Protein AF-A0A1U7EVV9-F1 (afdb_monomer_lite)

Structure (mmCIF, N/CA/C/O backbone):
data_AF-A0A1U7EVV9-F1
#
_entry.id   AF-A0A1U7EVV9-F1
#
loop_
_atom_site.group_PDB
_atom_site.id
_atom_site.type_symbol
_atom_site.label_atom_id
_atom_site.label_alt_id
_atom_site.label_comp_id
_atom_site.label_asym_id
_atom_site.label_entity_id
_atom_site.label_seq_id
_atom_site.pdbx_PDB_ins_code
_atom_site.Cartn_x
_atom_site.Cartn_y
_atom_site.Cartn_z
_atom_site.occupancy
_atom_site.B_iso_or_equiv
_atom_site.auth_seq_id
_atom_site.auth_comp_id
_atom_site.auth_asym_id
_atom_site.auth_atom_id
_atom_site.pdbx_PDB_model_num
ATOM 1 N N . MET A 1 1 ? 0.703 -31.394 41.850 1.00 36.41 1 MET A N 1
ATOM 2 C CA . MET A 1 1 ? 1.395 -31.593 40.564 1.00 36.41 1 MET A CA 1
ATOM 3 C C . MET A 1 1 ? 0.669 -30.708 39.574 1.00 36.41 1 MET A C 1
ATOM 5 O O . MET A 1 1 ? -0.498 -30.958 39.325 1.00 36.41 1 MET A O 1
ATOM 9 N N . THR A 1 2 ? 1.270 -29.590 39.179 1.00 49.69 2 THR A N 1
ATOM 10 C CA . THR A 1 2 ? 0.724 -28.718 38.134 1.00 49.69 2 THR A CA 1
ATOM 11 C C . THR A 1 2 ? 1.293 -29.220 36.820 1.00 49.69 2 THR A C 1
ATOM 13 O O . THR A 1 2 ? 2.510 -29.224 36.641 1.00 49.69 2 THR A O 1
ATOM 16 N N . GLU A 1 3 ? 0.434 -29.747 35.959 1.00 52.75 3 GLU A N 1
ATOM 17 C CA . GLU A 1 3 ? 0.830 -30.221 34.639 1.00 52.75 3 GLU A CA 1
ATOM 18 C C . GLU A 1 3 ? 1.084 -28.988 33.770 1.00 52.75 3 GLU A C 1
ATOM 20 O O . GLU A 1 3 ? 0.154 -28.293 33.364 1.00 52.75 3 GLU A O 1
ATOM 25 N N . ASN A 1 4 ? 2.359 -28.670 33.550 1.00 54.25 4 ASN A N 1
ATOM 26 C CA . ASN A 1 4 ? 2.758 -27.668 32.573 1.00 54.25 4 ASN A CA 1
ATOM 27 C C . ASN A 1 4 ? 2.532 -28.286 31.191 1.00 54.25 4 ASN A C 1
ATOM 29 O O . ASN A 1 4 ? 3.360 -29.051 30.701 1.00 54.25 4 ASN A O 1
ATOM 33 N N . THR A 1 5 ? 1.365 -28.023 30.608 1.00 63.91 5 THR A N 1
ATOM 34 C CA . THR A 1 5 ? 1.106 -28.332 29.201 1.00 63.91 5 THR A CA 1
ATOM 35 C C . THR A 1 5 ? 1.817 -27.262 28.387 1.00 63.91 5 THR A C 1
ATOM 37 O O . THR A 1 5 ? 1.359 -26.124 28.316 1.00 63.91 5 THR A O 1
ATOM 40 N N . GLU A 1 6 ? 2.987 -27.603 27.856 1.00 67.25 6 GLU A N 1
ATOM 41 C CA . GLU A 1 6 ? 3.686 -26.760 26.890 1.00 67.25 6 GLU A CA 1
ATOM 42 C C . GLU A 1 6 ? 2.777 -26.626 25.655 1.00 67.25 6 GLU A C 1
ATOM 44 O O . GLU A 1 6 ? 2.382 -27.661 25.109 1.00 67.25 6 GLU A O 1
ATOM 49 N N . PRO A 1 7 ? 2.400 -25.408 25.224 1.00 60.72 7 PRO A N 1
ATOM 50 C CA . PRO A 1 7 ? 1.523 -25.240 24.072 1.00 60.72 7 PRO A CA 1
ATOM 51 C C . PRO A 1 7 ? 2.212 -25.831 22.844 1.00 60.72 7 PRO A C 1
ATOM 53 O O . PRO A 1 7 ? 3.313 -25.416 22.464 1.00 60.72 7 PRO A O 1
ATOM 56 N N . THR A 1 8 ? 1.584 -26.836 22.244 1.00 59.53 8 THR A N 1
ATOM 57 C CA . THR A 1 8 ? 2.065 -27.403 20.988 1.00 59.53 8 THR A CA 1
ATOM 58 C C . THR A 1 8 ? 1.725 -26.435 19.854 1.00 59.53 8 THR A C 1
ATOM 60 O O . THR A 1 8 ? 0.861 -25.576 19.998 1.00 59.53 8 THR A O 1
ATOM 63 N N . THR A 1 9 ? 2.406 -26.511 18.707 1.00 61.12 9 THR A N 1
ATOM 64 C CA . THR A 1 9 ? 2.083 -25.634 17.562 1.00 61.12 9 THR A CA 1
ATOM 65 C C . THR A 1 9 ? 0.644 -25.827 17.060 1.00 61.12 9 THR A C 1
ATOM 67 O O . THR A 1 9 ? 0.103 -24.911 16.453 1.00 61.12 9 THR A O 1
ATOM 70 N N . ASP A 1 10 ? 0.014 -26.968 17.364 1.00 62.50 10 ASP A N 1
ATOM 71 C CA . ASP A 1 10 ? -1.413 -27.222 17.121 1.00 62.50 10 ASP A CA 1
ATOM 72 C C . ASP A 1 10 ? -2.348 -26.424 18.053 1.00 62.50 10 ASP A C 1
ATOM 74 O O . ASP A 1 10 ? -3.502 -26.198 17.704 1.00 62.50 10 ASP A O 1
ATOM 78 N N . ASP A 1 11 ? -1.863 -25.954 19.207 1.00 68.38 11 ASP A N 1
ATOM 79 C CA . ASP A 1 11 ? -2.626 -25.122 20.152 1.00 68.38 11 ASP A CA 1
ATOM 80 C C . ASP A 1 11 ? -2.467 -23.612 19.880 1.00 68.38 11 ASP A C 1
ATOM 82 O O . ASP A 1 11 ? -3.067 -22.778 20.564 1.00 68.38 11 ASP A O 1
ATOM 86 N N . ALA A 1 12 ? -1.625 -23.235 18.913 1.00 79.75 12 ALA A N 1
ATOM 87 C CA . ALA A 1 12 ? -1.401 -21.844 18.544 1.00 79.75 12 ALA A CA 1
ATOM 88 C C . ALA A 1 12 ? -2.449 -21.390 17.523 1.00 79.75 12 ALA A C 1
ATOM 90 O O . ALA A 1 12 ? -2.589 -21.997 16.463 1.00 79.75 12 ALA A O 1
ATOM 91 N N . GLU A 1 13 ? -3.143 -20.284 17.813 1.00 83.25 13 GLU A N 1
ATOM 92 C CA . GLU A 1 13 ? -4.082 -19.686 16.860 1.00 83.25 13 GLU A CA 1
ATOM 93 C C . GLU A 1 13 ? -3.391 -19.440 15.515 1.00 83.25 13 GLU A C 1
ATOM 95 O O . GLU A 1 13 ? -2.309 -18.843 15.429 1.00 83.25 13 GLU A O 1
ATOM 100 N N . THR A 1 14 ? -4.030 -19.883 14.439 1.00 87.69 14 THR A N 1
ATOM 101 C CA . THR A 1 14 ? -3.574 -19.566 13.094 1.00 87.69 14 THR A CA 1
ATOM 102 C C . THR A 1 14 ? -3.828 -18.091 12.794 1.00 87.69 14 THR A C 1
ATOM 104 O O . THR A 1 14 ? -4.730 -17.449 13.336 1.00 87.69 14 THR A O 1
ATOM 107 N N . LEU A 1 15 ? -3.091 -17.544 11.825 1.00 84.75 15 LEU A N 1
ATOM 108 C CA . LEU A 1 15 ? -3.379 -16.206 11.298 1.00 84.75 15 LEU A CA 1
ATOM 109 C C . LEU A 1 15 ? -4.812 -16.081 10.743 1.00 84.75 15 LEU A C 1
ATOM 111 O O . LEU A 1 15 ? -5.307 -14.971 10.606 1.00 84.75 15 LEU A O 1
ATOM 115 N N . GLY A 1 16 ? -5.484 -17.184 10.401 1.00 85.4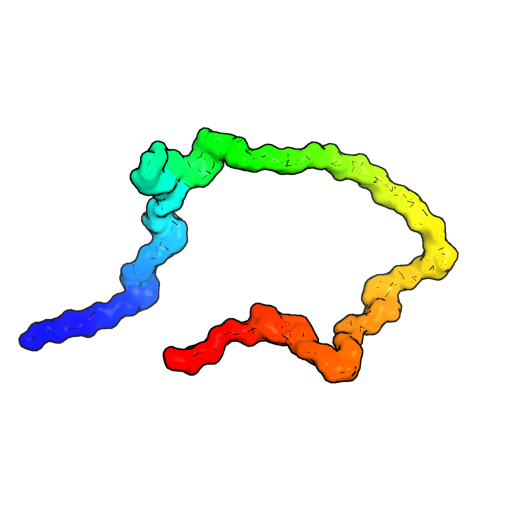4 16 GLY A N 1
ATOM 116 C CA . GLY A 1 16 ? -6.888 -17.154 9.983 1.00 85.44 16 GLY A CA 1
ATOM 117 C C . GLY A 1 16 ? -7.870 -17.010 11.150 1.00 85.44 16 GLY A C 1
ATOM 118 O O . GLY A 1 16 ? -8.953 -16.462 10.964 1.00 85.44 16 GLY A O 1
ATOM 119 N N . GLU A 1 17 ? -7.491 -17.482 12.336 1.00 86.50 17 GLU A N 1
ATOM 120 C CA . GLU A 1 17 ? -8.327 -17.484 13.544 1.00 86.50 17 GLU A CA 1
ATOM 121 C C . GLU A 1 17 ? -8.187 -16.189 14.353 1.00 86.50 17 GLU A C 1
ATOM 123 O O . GLU A 1 17 ? -9.118 -15.787 15.052 1.00 86.50 17 GLU A O 1
ATOM 128 N N . MET A 1 18 ? -7.068 -15.476 14.205 1.00 85.75 18 MET A N 1
ATOM 129 C CA . MET A 1 18 ? -6.852 -14.194 14.872 1.00 85.75 18 MET A CA 1
ATOM 130 C C . MET A 1 18 ? -7.788 -13.098 14.338 1.00 85.75 18 MET A C 1
ATOM 132 O O . MET A 1 18 ? -7.896 -12.846 13.133 1.00 85.75 18 MET A O 1
ATOM 136 N N . SER A 1 19 ? -8.415 -12.352 15.251 1.00 86.31 19 SER A N 1
ATOM 137 C CA . SER A 1 19 ? -9.182 -11.159 14.886 1.00 86.31 19 SER A CA 1
ATOM 138 C C . SER A 1 19 ? -8.253 -10.046 14.403 1.00 86.31 19 SER A C 1
ATOM 140 O O . SER A 1 19 ? -7.484 -9.471 15.169 1.00 86.31 19 SER A O 1
ATOM 142 N N . HIS A 1 20 ? -8.389 -9.675 13.131 1.00 83.44 20 HIS A N 1
ATOM 143 C CA . HIS A 1 20 ? -7.692 -8.535 12.521 1.00 83.44 20 HIS A CA 1
ATOM 144 C C . HIS A 1 20 ? -8.497 -7.227 12.644 1.00 83.44 20 HIS A C 1
ATOM 146 O O . HIS A 1 20 ? -8.345 -6.297 11.845 1.00 83.44 20 HIS A O 1
ATOM 152 N N . THR A 1 21 ? -9.393 -7.163 13.631 1.00 91.19 21 THR A N 1
ATOM 153 C CA . THR A 1 21 ? -10.238 -5.998 13.903 1.00 91.19 21 THR A CA 1
ATOM 154 C C . THR A 1 21 ? -9.498 -5.027 14.811 1.00 91.19 21 THR A C 1
ATOM 156 O O . THR A 1 21 ? -8.977 -5.412 15.856 1.00 91.19 21 THR A O 1
ATOM 159 N N . ASN A 1 22 ? -9.474 -3.745 14.453 1.00 83.44 22 ASN A N 1
ATOM 160 C CA . ASN A 1 22 ? -8.865 -2.724 15.297 1.00 83.44 22 ASN A CA 1
ATOM 161 C C . ASN A 1 22 ? -9.645 -2.598 16.628 1.00 83.44 22 ASN A C 1
ATOM 163 O O . ASN A 1 22 ? -10.817 -2.214 16.591 1.00 83.44 22 ASN A O 1
ATOM 167 N N . PRO A 1 23 ? -9.022 -2.829 17.801 1.00 86.00 23 PRO A N 1
ATOM 168 C CA . PRO A 1 23 ? -9.732 -2.915 19.084 1.00 86.00 23 PRO A CA 1
ATOM 169 C C . PRO A 1 23 ? -10.316 -1.580 19.562 1.00 86.00 23 PRO A C 1
ATOM 171 O O . PRO A 1 23 ? -11.240 -1.562 20.368 1.00 86.00 23 PRO A O 1
ATOM 174 N N . TYR A 1 24 ? -9.808 -0.454 19.062 1.00 88.31 24 TYR A N 1
ATOM 175 C CA . TYR A 1 24 ? -10.272 0.880 19.449 1.00 88.31 24 TYR A CA 1
ATOM 176 C C . TYR A 1 24 ? -11.381 1.411 18.545 1.00 88.31 24 TYR A C 1
ATOM 178 O O . TYR A 1 24 ? -12.067 2.363 18.907 1.00 88.31 24 TYR A O 1
ATOM 186 N N . THR A 1 25 ? -11.538 0.835 17.351 1.00 87.56 25 THR A N 1
ATOM 187 C CA . THR A 1 25 ? -12.490 1.337 16.348 1.00 87.56 25 THR A CA 1
ATOM 188 C C . THR A 1 25 ? -13.491 0.291 15.875 1.00 87.56 25 THR A C 1
ATOM 190 O O . THR A 1 25 ? -14.469 0.660 15.237 1.00 87.56 25 THR A O 1
ATOM 193 N N . GLY A 1 26 ? -13.270 -0.993 16.170 1.00 88.44 26 GLY A N 1
ATOM 194 C CA . GLY A 1 26 ? -14.138 -2.097 15.754 1.00 88.44 26 GLY A CA 1
ATOM 195 C C . GLY A 1 26 ? -14.122 -2.388 14.251 1.00 88.44 26 GLY A C 1
ATOM 196 O O . GLY A 1 26 ? -14.937 -3.173 13.783 1.00 88.44 26 GLY A O 1
ATOM 197 N N . ARG A 1 27 ? -13.219 -1.765 13.486 1.00 84.19 27 ARG A N 1
ATOM 198 C CA . ARG A 1 27 ? -13.166 -1.880 12.023 1.00 84.19 27 ARG A CA 1
ATOM 199 C C . ARG A 1 27 ? -12.101 -2.871 11.581 1.00 84.19 27 ARG A C 1
ATOM 201 O O . ARG A 1 27 ? -10.998 -2.882 12.135 1.00 84.19 27 ARG A O 1
ATOM 208 N N . VAL A 1 28 ? -12.415 -3.657 10.557 1.00 85.56 28 VAL A N 1
ATOM 209 C CA . VAL A 1 28 ? -11.444 -4.535 9.892 1.00 85.56 28 VAL A CA 1
ATOM 210 C C . VAL A 1 28 ? -10.542 -3.733 8.952 1.00 85.56 28 VAL A C 1
ATOM 212 O O . VAL A 1 28 ? -10.885 -2.640 8.491 1.00 85.56 28 VAL A O 1
ATOM 215 N N . PHE A 1 29 ? -9.362 -4.266 8.650 1.00 76.25 29 PHE A N 1
ATOM 216 C CA . PHE A 1 29 ? -8.496 -3.673 7.638 1.00 76.25 29 PHE A CA 1
ATOM 217 C C . PHE A 1 29 ? -9.196 -3.686 6.266 1.00 76.25 29 PHE A C 1
ATOM 219 O O . PHE A 1 29 ? -9.624 -4.736 5.797 1.00 76.25 29 PHE A O 1
ATOM 226 N N . GLY A 1 30 ? -9.328 -2.519 5.627 1.00 72.50 30 GLY A N 1
ATOM 227 C CA . GLY A 1 30 ? -10.036 -2.363 4.349 1.00 72.50 30 GLY A CA 1
ATOM 228 C C . GLY A 1 30 ? -11.518 -1.972 4.451 1.00 72.50 30 GLY A C 1
ATOM 229 O O . GLY A 1 30 ? -12.107 -1.669 3.418 1.00 72.50 30 GLY A O 1
ATOM 230 N N . ASP A 1 31 ? -12.093 -1.898 5.659 1.00 76.44 31 ASP A N 1
ATOM 231 C CA . ASP A 1 31 ? -13.477 -1.431 5.899 1.00 76.44 31 ASP A CA 1
ATOM 232 C C . ASP A 1 31 ? -13.697 0.020 5.421 1.00 76.44 31 ASP A C 1
ATOM 234 O O . ASP A 1 31 ? -14.740 0.408 4.903 1.00 76.44 31 ASP A O 1
ATOM 238 N N . THR A 1 32 ? -12.635 0.817 5.504 1.00 67.75 32 THR A N 1
ATOM 239 C CA . THR A 1 32 ? -12.470 2.067 4.763 1.00 67.75 32 THR A CA 1
ATOM 240 C C . THR A 1 32 ? -11.254 1.925 3.859 1.00 67.75 32 THR A C 1
ATOM 242 O O . THR A 1 32 ? -10.236 1.381 4.289 1.00 67.75 32 THR A O 1
ATOM 245 N N . GLN A 1 33 ? -11.328 2.427 2.622 1.00 64.50 33 GLN A N 1
ATOM 246 C CA . GLN A 1 33 ? -10.200 2.480 1.685 1.00 64.50 33 GLN A CA 1
ATOM 247 C C . GLN A 1 33 ? -9.062 3.337 2.283 1.00 64.50 33 GLN A C 1
ATOM 249 O O . GLN A 1 33 ? -8.978 4.534 2.026 1.00 64.50 33 GLN A O 1
ATOM 254 N N . THR A 1 34 ? -8.188 2.737 3.100 1.00 62.78 34 THR A N 1
ATOM 255 C CA . THR A 1 34 ? -7.094 3.443 3.798 1.00 62.78 34 THR A CA 1
ATOM 256 C C . THR A 1 34 ? -6.030 3.950 2.822 1.00 62.78 34 THR A C 1
ATOM 258 O O . THR A 1 34 ? -5.380 4.960 3.070 1.00 62.78 34 THR A O 1
ATOM 261 N N . TYR A 1 35 ? -5.870 3.276 1.685 1.00 65.75 35 TYR A N 1
ATOM 262 C CA . TYR A 1 35 ? -4.990 3.690 0.601 1.00 65.75 35 TYR A CA 1
ATOM 263 C C . TYR A 1 35 ? -5.668 3.391 -0.730 1.00 65.75 35 TYR A C 1
ATOM 265 O O . TYR A 1 35 ? -6.174 2.293 -0.969 1.00 65.75 35 TYR A O 1
ATOM 273 N N . SER A 1 36 ? -5.671 4.381 -1.615 1.00 69.12 36 SER A N 1
ATOM 274 C CA . SER A 1 36 ? -5.912 4.126 -3.031 1.00 69.12 36 SER A CA 1
ATOM 275 C C . SER A 1 36 ? -4.621 3.581 -3.629 1.00 69.12 36 SER A C 1
ATOM 277 O O . SER A 1 36 ? -3.536 4.065 -3.297 1.00 69.12 36 SER A O 1
ATOM 279 N N . ARG A 1 37 ? -4.709 2.594 -4.529 1.00 72.12 37 ARG A N 1
ATOM 280 C CA . ARG A 1 37 ? -3.571 2.342 -5.420 1.00 72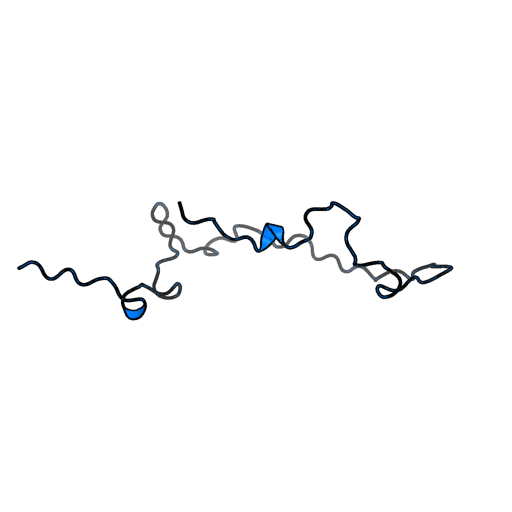.12 37 ARG A CA 1
ATOM 281 C C . ARG A 1 37 ? -3.323 3.647 -6.177 1.00 72.12 37 ARG A C 1
ATOM 283 O O . ARG A 1 37 ? -4.279 4.275 -6.633 1.00 72.12 37 ARG A O 1
ATOM 290 N N . GLY A 1 38 ? -2.065 4.083 -6.231 1.00 71.88 38 GLY A N 1
ATOM 291 C CA . GLY A 1 38 ? -1.687 5.270 -6.993 1.00 71.88 38 GLY A CA 1
ATOM 292 C C . GLY A 1 38 ? -2.195 5.175 -8.434 1.00 71.88 38 GLY A C 1
ATOM 293 O O . GLY A 1 38 ? -2.538 4.088 -8.903 1.00 71.88 38 GLY A O 1
ATOM 294 N N . LYS A 1 39 ? -2.260 6.317 -9.128 1.00 78.69 39 LYS A N 1
ATOM 295 C CA . LYS A 1 39 ? -2.691 6.397 -10.530 1.00 78.69 39 LYS A CA 1
ATOM 296 C C . LYS A 1 39 ? -2.099 5.232 -11.329 1.00 78.69 39 LYS A C 1
ATOM 298 O O . LYS A 1 39 ? -0.881 5.078 -11.370 1.00 78.69 39 LYS A O 1
ATOM 303 N N . THR A 1 40 ? -2.948 4.444 -11.985 1.00 76.81 40 THR A N 1
ATOM 304 C CA . THR A 1 40 ? -2.481 3.439 -12.939 1.00 76.81 40 THR A CA 1
ATOM 305 C C . THR A 1 40 ? -1.738 4.157 -14.061 1.00 76.81 40 THR A C 1
ATOM 307 O O . THR A 1 40 ? -2.324 4.947 -14.803 1.00 76.81 40 THR A O 1
ATOM 310 N N . VAL A 1 41 ? -0.431 3.925 -14.154 1.00 77.00 41 VAL A N 1
ATOM 311 C CA . VAL A 1 41 ? 0.401 4.419 -15.251 1.00 77.00 41 VAL A CA 1
ATOM 312 C C . VAL A 1 41 ? 0.540 3.281 -16.252 1.00 77.00 41 VAL A C 1
ATOM 314 O O . VAL A 1 41 ? 1.213 2.294 -15.976 1.00 77.00 41 VAL A O 1
ATOM 317 N N . ALA A 1 42 ? -0.117 3.409 -17.403 1.00 77.69 42 ALA A N 1
ATOM 318 C CA . ALA A 1 42 ? 0.212 2.606 -18.572 1.00 77.69 42 ALA A CA 1
ATOM 319 C C . ALA A 1 42 ? 1.356 3.323 -19.295 1.00 77.69 42 ALA A C 1
ATOM 321 O O . ALA A 1 42 ? 1.126 4.319 -19.978 1.00 77.69 42 ALA A O 1
ATOM 322 N N . ALA A 1 43 ? 2.587 2.877 -19.065 1.00 80.44 43 ALA A N 1
ATOM 323 C CA . ALA A 1 43 ? 3.700 3.257 -19.919 1.00 80.44 43 ALA A CA 1
ATOM 324 C C . ALA A 1 43 ? 3.661 2.342 -21.149 1.00 80.44 43 ALA A C 1
ATOM 326 O O . ALA A 1 43 ? 3.673 1.119 -20.996 1.00 80.44 43 ALA A O 1
ATOM 327 N N . ASP A 1 44 ? 3.598 2.917 -22.353 1.00 77.88 44 ASP A N 1
ATOM 328 C CA . ASP A 1 44 ? 4.145 2.212 -23.510 1.00 77.88 44 ASP A CA 1
ATOM 329 C C . ASP A 1 44 ? 5.635 2.048 -23.189 1.00 77.88 44 ASP A C 1
ATOM 331 O O . ASP A 1 44 ? 6.286 3.005 -22.771 1.00 77.88 44 ASP A O 1
ATOM 335 N N . GLY A 1 45 ? 6.147 0.827 -23.163 1.00 71.88 4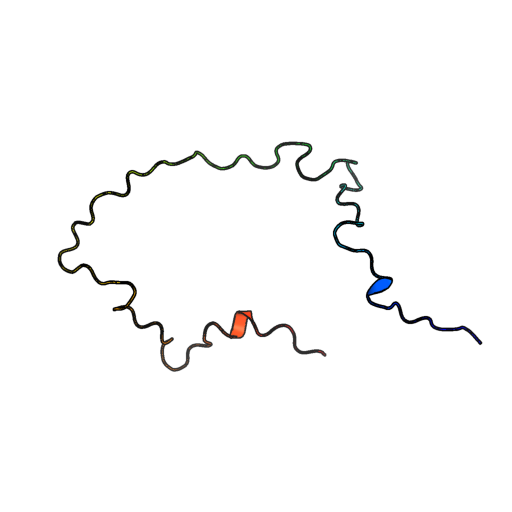5 GLY A N 1
ATOM 336 C CA . GLY A 1 45 ? 7.523 0.574 -22.744 1.00 71.88 45 GLY A CA 1
ATOM 337 C C . GLY A 1 45 ? 8.496 1.023 -23.825 1.00 71.88 45 GLY A C 1
ATOM 338 O O . GLY A 1 45 ? 9.018 0.149 -24.506 1.00 71.88 45 GLY A O 1
ATOM 339 N N . GLY A 1 46 ? 8.666 2.343 -23.992 1.00 70.50 46 GLY A N 1
ATOM 340 C CA . GLY A 1 46 ? 9.338 3.011 -25.108 1.00 70.50 46 GLY A CA 1
ATOM 341 C C . GLY A 1 46 ? 10.530 2.249 -25.686 1.00 70.50 46 GLY A C 1
ATOM 342 O O . GLY A 1 46 ? 11.283 1.598 -24.966 1.00 70.50 46 GLY A O 1
ATOM 343 N N . THR A 1 47 ? 10.701 2.328 -27.007 1.00 65.44 47 THR A N 1
ATOM 344 C CA . THR A 1 47 ? 11.770 1.604 -27.713 1.00 65.44 47 THR A CA 1
ATOM 345 C C . THR A 1 47 ? 13.131 1.989 -27.137 1.00 65.44 47 THR A C 1
ATOM 347 O O . THR A 1 47 ? 13.487 3.165 -27.113 1.00 65.44 47 THR A O 1
ATOM 350 N N . ALA A 1 48 ? 13.884 0.998 -26.658 1.00 63.25 48 ALA A N 1
ATOM 351 C CA . ALA A 1 48 ? 15.247 1.213 -26.206 1.00 63.25 48 ALA A CA 1
ATOM 352 C C . ALA A 1 48 ? 16.126 1.530 -27.424 1.00 63.25 48 ALA A C 1
ATOM 354 O O . ALA A 1 48 ? 16.458 0.631 -28.194 1.00 63.25 48 ALA A O 1
ATOM 355 N N . ASP A 1 49 ? 16.532 2.791 -27.585 1.00 60.38 49 ASP A N 1
ATOM 356 C CA . ASP A 1 49 ? 17.689 3.166 -28.411 1.00 60.38 49 ASP A CA 1
ATOM 357 C C . ASP A 1 49 ? 18.976 2.708 -27.694 1.00 60.38 49 ASP A C 1
ATOM 359 O O . ASP A 1 49 ? 19.796 3.503 -27.236 1.00 60.38 49 ASP A O 1
ATOM 363 N N . ALA A 1 50 ? 19.121 1.395 -27.513 1.00 59.88 50 ALA A N 1
ATOM 364 C CA . ALA A 1 50 ? 20.323 0.777 -26.979 1.00 59.88 50 ALA A CA 1
ATOM 365 C C . ALA A 1 50 ? 2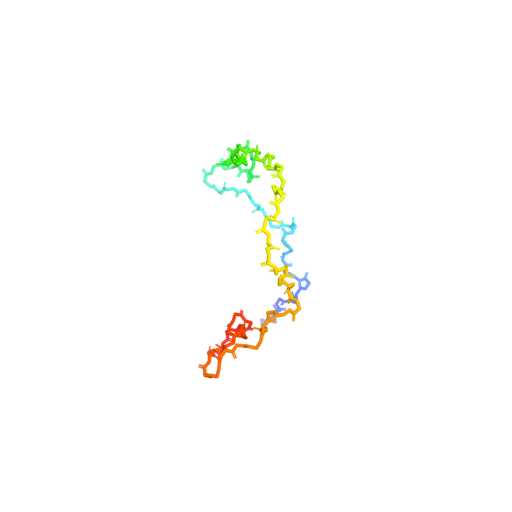1.197 0.346 -28.160 1.00 59.88 50 ALA A C 1
ATOM 367 O O . ALA A 1 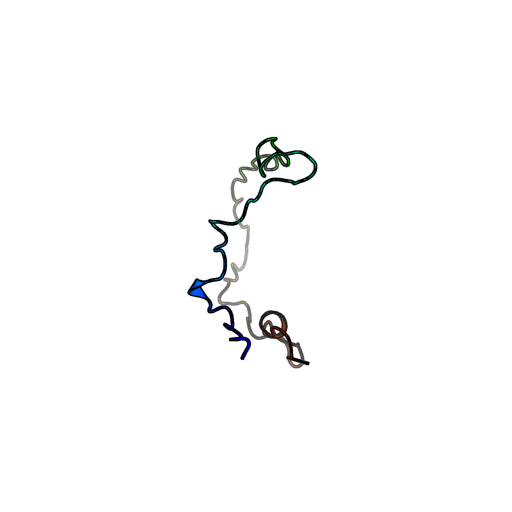50 ? 21.069 -0.759 -28.688 1.00 59.88 50 ALA A O 1
ATOM 368 N N . ALA A 1 51 ? 22.084 1.240 -28.599 1.00 60.50 51 ALA A N 1
ATOM 369 C CA . ALA A 1 51 ? 23.313 0.788 -29.233 1.00 60.50 51 ALA A CA 1
ATOM 370 C C . ALA A 1 51 ? 24.074 -0.005 -28.154 1.00 60.50 51 ALA A C 1
ATOM 372 O O . ALA A 1 51 ? 24.451 0.582 -27.145 1.00 60.50 51 ALA A O 1
ATOM 373 N N . ASP A 1 52 ? 24.191 -1.321 -28.343 1.00 65.75 52 ASP A N 1
ATOM 374 C CA . ASP A 1 52 ? 24.565 -2.336 -27.342 1.00 65.75 52 ASP A CA 1
ATOM 375 C C . ASP A 1 52 ? 23.489 -2.620 -26.278 1.00 65.75 52 ASP A C 1
ATOM 377 O O . ASP A 1 52 ? 23.420 -2.028 -25.201 1.00 65.75 52 ASP A O 1
ATOM 381 N N . ALA A 1 53 ? 22.618 -3.579 -26.604 1.00 67.69 53 ALA A N 1
ATOM 382 C CA . ALA A 1 53 ? 21.633 -4.134 -25.685 1.00 67.69 53 ALA A CA 1
ATOM 383 C C . ALA A 1 53 ? 22.302 -5.144 -24.739 1.00 67.69 53 ALA A C 1
ATOM 385 O O . ALA A 1 53 ? 22.167 -6.354 -24.918 1.00 67.69 53 ALA A O 1
ATOM 386 N N . GLU A 1 54 ? 23.017 -4.638 -23.736 1.00 73.88 54 GLU A N 1
ATOM 387 C CA . GLU A 1 54 ? 23.476 -5.445 -22.602 1.00 73.88 54 GLU A CA 1
ATOM 388 C C . GLU A 1 54 ? 22.272 -6.163 -21.974 1.00 73.88 54 GLU A C 1
ATOM 390 O O . GLU A 1 54 ? 21.255 -5.553 -21.617 1.00 73.88 54 GLU A O 1
ATOM 395 N N . THR A 1 55 ? 22.368 -7.480 -21.857 1.00 81.00 55 THR A N 1
ATOM 396 C CA . THR A 1 55 ? 21.336 -8.306 -21.242 1.00 81.00 55 THR A CA 1
ATOM 397 C C . THR A 1 55 ? 21.595 -8.445 -19.745 1.00 81.00 55 THR A C 1
ATOM 399 O O . THR A 1 55 ? 22.698 -8.231 -19.245 1.00 81.00 55 THR A O 1
ATOM 402 N N . LEU A 1 56 ? 20.592 -8.899 -18.988 1.00 80.94 56 LEU A N 1
ATOM 403 C CA . LEU A 1 56 ? 20.800 -9.269 -17.580 1.00 80.94 56 LEU A CA 1
ATOM 404 C C . LEU A 1 56 ? 21.840 -10.391 -17.396 1.00 80.94 56 LEU A C 1
ATOM 406 O O . LEU A 1 56 ? 22.301 -10.599 -16.272 1.00 80.94 56 LEU A O 1
ATOM 410 N N . ALA A 1 57 ? 22.193 -11.113 -18.466 1.00 81.06 57 ALA A N 1
ATOM 411 C CA . ALA A 1 57 ? 23.257 -12.107 -18.449 1.00 81.06 57 ALA A CA 1
ATOM 412 C C . ALA A 1 57 ? 24.659 -11.474 -18.495 1.00 81.06 57 ALA A C 1
ATOM 414 O O . ALA A 1 57 ? 25.593 -12.061 -17.953 1.00 81.06 57 ALA A O 1
ATOM 415 N N . ASP A 1 58 ? 24.799 -10.275 -19.066 1.00 85.62 58 ASP A N 1
ATOM 416 C CA . ASP A 1 58 ? 26.073 -9.547 -19.153 1.00 85.62 58 ASP A CA 1
ATOM 417 C C . ASP A 1 58 ? 26.412 -8.814 -17.836 1.00 85.62 58 ASP A C 1
ATOM 419 O O . ASP A 1 58 ? 27.553 -8.425 -17.568 1.00 85.62 58 ASP A O 1
ATOM 423 N N . VAL A 1 59 ? 25.428 -8.696 -16.939 1.00 84.94 59 VAL A N 1
ATOM 424 C CA . VAL A 1 59 ? 25.591 -8.125 -15.598 1.00 84.94 59 VAL A CA 1
ATOM 425 C C . VAL A 1 59 ? 26.276 -9.129 -14.662 1.00 84.94 59 VAL A C 1
ATOM 427 O O . VAL A 1 59 ? 25.778 -10.227 -14.415 1.00 84.94 59 VAL A O 1
ATOM 430 N N . ARG A 1 60 ? 27.400 -8.734 -14.048 1.00 82.25 60 ARG A N 1
ATOM 431 C CA . ARG A 1 60 ? 28.036 -9.524 -12.980 1.00 82.25 60 ARG A CA 1
ATOM 432 C C . ARG A 1 60 ? 27.180 -9.503 -11.712 1.00 82.25 60 ARG A C 1
ATOM 434 O O . ARG A 1 60 ? 27.164 -8.509 -10.994 1.00 82.25 60 ARG A O 1
ATOM 441 N N . HIS A 1 61 ? 26.540 -10.631 -11.410 1.00 78.88 61 HIS A N 1
ATOM 442 C CA . HIS A 1 61 ? 25.761 -10.844 -10.177 1.00 78.88 61 HIS A CA 1
ATOM 443 C C . HIS A 1 61 ? 26.619 -11.196 -8.955 1.00 78.88 61 HIS A C 1
ATOM 445 O O . HIS A 1 61 ? 26.091 -11.356 -7.857 1.00 78.88 61 HIS A O 1
ATOM 451 N N . THR A 1 62 ? 27.939 -11.317 -9.127 1.00 80.88 62 THR A N 1
ATOM 452 C CA . THR A 1 62 ? 28.882 -11.507 -8.022 1.00 80.88 62 THR A CA 1
ATOM 453 C C . THR A 1 62 ? 29.065 -10.183 -7.278 1.00 80.88 62 THR A C 1
ATOM 455 O O . THR A 1 62 ? 29.543 -9.218 -7.885 1.00 80.88 62 THR A O 1
ATOM 458 N N . PRO A 1 63 ? 28.715 -10.111 -5.981 1.00 76.75 63 PRO A N 1
ATOM 459 C CA . PRO A 1 63 ? 28.984 -8.934 -5.169 1.00 76.75 63 PRO A CA 1
ATOM 460 C C . PRO A 1 63 ? 30.490 -8.614 -5.152 1.00 76.75 63 PRO A C 1
ATOM 462 O O . PRO A 1 63 ? 31.304 -9.536 -5.224 1.00 76.75 63 PRO A O 1
ATOM 465 N N . PRO A 1 64 ? 30.894 -7.334 -5.064 1.00 77.94 64 PRO A N 1
ATOM 466 C CA . PRO A 1 64 ? 32.308 -6.977 -5.009 1.00 77.94 64 PRO A CA 1
ATOM 467 C C . PRO A 1 64 ? 32.988 -7.605 -3.785 1.00 77.94 64 PRO A C 1
ATOM 469 O O . PRO A 1 64 ? 32.359 -7.780 -2.735 1.00 77.94 64 PRO A O 1
ATOM 472 N N . GLU A 1 65 ? 34.276 -7.922 -3.927 1.00 78.69 65 GLU A N 1
ATOM 473 C CA . GLU A 1 65 ? 35.115 -8.476 -2.859 1.00 78.69 65 GLU A CA 1
ATOM 474 C C . GLU A 1 65 ? 34.968 -7.650 -1.570 1.00 78.69 65 GLU A C 1
ATOM 476 O O . GLU A 1 65 ? 35.128 -6.428 -1.579 1.00 78.69 65 GLU A O 1
ATOM 481 N N . GLY A 1 66 ? 34.631 -8.315 -0.461 1.00 69.62 66 GLY A N 1
ATOM 482 C CA . GLY A 1 66 ? 34.428 -7.671 0.842 1.00 69.62 66 GLY A CA 1
ATOM 483 C C . GLY A 1 66 ? 33.043 -7.055 1.079 1.00 69.62 66 GLY A C 1
ATOM 484 O O . GLY A 1 66 ? 32.840 -6.431 2.118 1.00 69.62 66 GLY A O 1
ATOM 485 N N . SER A 1 67 ? 32.080 -7.223 0.167 1.00 70.44 67 SER A N 1
ATOM 486 C CA . SER A 1 67 ? 30.678 -6.879 0.448 1.00 70.44 67 SER A CA 1
ATOM 487 C C . SER A 1 67 ? 29.988 -7.962 1.284 1.00 70.44 67 SER A C 1
ATOM 489 O O . SER A 1 67 ? 30.244 -9.151 1.116 1.00 70.44 67 SER A O 1
ATOM 491 N N . GLU A 1 68 ? 29.074 -7.560 2.172 1.00 67.44 68 GLU A N 1
ATOM 492 C CA . GLU A 1 68 ? 28.353 -8.466 3.090 1.00 67.44 68 GLU A CA 1
ATOM 493 C C . GLU A 1 68 ? 27.371 -9.433 2.377 1.00 67.44 68 GLU A C 1
ATOM 495 O O . GLU A 1 68 ? 26.668 -10.203 3.032 1.00 67.44 68 GLU A O 1
ATOM 500 N N . GLY A 1 69 ? 27.330 -9.430 1.036 1.00 65.69 69 GLY A N 1
ATOM 501 C CA . GLY A 1 69 ? 26.416 -10.229 0.219 1.00 65.69 69 GLY A CA 1
ATOM 502 C C . GLY A 1 69 ? 24.933 -9.947 0.506 1.00 65.69 69 GLY A C 1
ATOM 503 O O . GLY A 1 69 ? 24.565 -9.182 1.392 1.00 65.69 69 GLY A O 1
ATOM 504 N N . ALA A 1 70 ? 24.034 -10.597 -0.235 1.00 68.00 70 ALA A N 1
ATOM 505 C CA . ALA A 1 70 ? 22.600 -10.572 0.088 1.00 68.00 70 ALA A CA 1
ATOM 506 C C . ALA A 1 70 ? 22.254 -11.434 1.323 1.00 68.00 70 ALA A C 1
ATOM 508 O O . ALA A 1 70 ? 21.110 -11.447 1.775 1.00 68.00 70 ALA A O 1
ATOM 509 N N . GLN A 1 71 ? 23.236 -12.163 1.865 1.00 65.50 71 GLN A N 1
ATOM 510 C CA . GLN A 1 71 ? 23.034 -13.170 2.900 1.00 65.50 71 GLN A CA 1
ATOM 511 C C . GLN A 1 71 ? 22.589 -12.562 4.236 1.00 65.50 71 GLN A C 1
ATOM 513 O O . GLN A 1 71 ? 21.746 -13.152 4.907 1.00 65.50 71 GLN A O 1
ATOM 518 N N . ARG A 1 72 ? 23.032 -11.336 4.559 1.00 62.59 72 ARG A N 1
ATOM 519 C CA . ARG A 1 72 ? 22.664 -10.635 5.802 1.00 62.59 72 ARG A CA 1
ATOM 520 C C . ARG A 1 72 ? 21.152 -10.487 6.003 1.00 62.59 72 ARG A C 1
ATOM 522 O O . ARG A 1 72 ? 20.681 -10.491 7.134 1.00 62.59 72 ARG A O 1
ATOM 529 N N . ALA A 1 73 ? 20.374 -10.368 4.924 1.00 66.31 73 ALA A N 1
ATOM 530 C CA . ALA A 1 73 ? 18.913 -10.290 5.012 1.00 66.31 73 ALA A CA 1
ATOM 531 C C . ALA A 1 73 ? 18.259 -11.623 5.436 1.00 66.31 73 ALA A C 1
ATOM 533 O O . ALA A 1 73 ? 17.137 -11.621 5.943 1.00 66.31 73 ALA A O 1
ATOM 534 N N . TYR A 1 74 ? 18.956 -12.747 5.243 1.00 65.06 74 TYR A N 1
ATOM 535 C CA . TYR A 1 74 ? 18.520 -14.094 5.622 1.00 65.06 74 TYR A CA 1
ATOM 536 C C . TYR A 1 74 ? 19.121 -14.569 6.950 1.00 65.06 74 TYR A C 1
ATOM 538 O O . TYR A 1 74 ? 18.679 -15.592 7.479 1.00 65.06 74 TYR A O 1
ATOM 546 N N . ASP A 1 75 ? 20.062 -13.813 7.520 1.00 66.62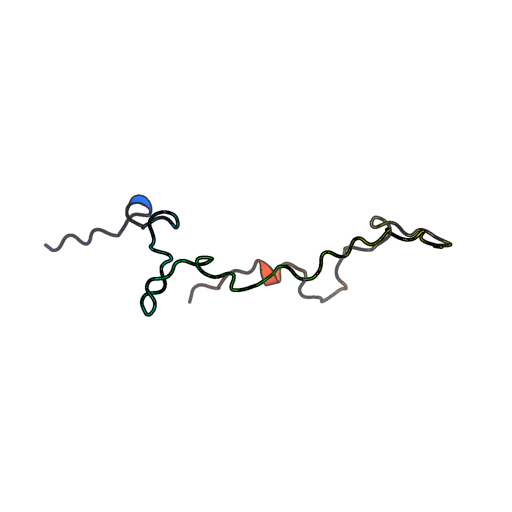 75 ASP A N 1
ATOM 547 C CA . ASP A 1 75 ? 20.600 -14.040 8.860 1.00 66.62 75 ASP A CA 1
ATOM 548 C C . ASP A 1 75 ? 19.553 -13.627 9.911 1.00 66.62 75 ASP A C 1
ATOM 550 O O . ASP A 1 75 ? 19.601 -12.563 10.532 1.00 66.62 75 ASP A O 1
ATOM 554 N N . ARG A 1 76 ? 18.531 -14.469 10.088 1.00 69.19 76 ARG A N 1
ATOM 555 C CA . ARG A 1 76 ? 17.510 -14.299 11.125 1.00 69.19 76 ARG A CA 1
ATOM 556 C C . ARG A 1 76 ? 18.118 -14.626 12.493 1.00 69.19 76 ARG A C 1
ATOM 558 O O . ARG A 1 76 ? 18.375 -15.789 12.766 1.00 69.19 76 ARG A O 1
ATOM 565 N N . GLY A 1 77 ? 18.263 -13.597 13.335 1.00 65.06 77 GLY A N 1
ATOM 566 C CA . GLY A 1 77 ? 18.303 -13.643 14.806 1.00 65.06 77 GLY A CA 1
ATOM 567 C C . GLY A 1 77 ? 19.248 -14.664 15.447 1.00 65.06 77 GLY A C 1
ATOM 568 O O . GLY A 1 77 ? 18.924 -15.841 15.564 1.00 65.06 77 GLY A O 1
ATOM 569 N N . THR A 1 78 ? 20.377 -14.205 15.988 1.00 63.78 78 THR A N 1
ATOM 570 C CA . THR A 1 78 ? 21.117 -14.990 16.980 1.00 63.78 78 THR A CA 1
ATOM 571 C C . THR A 1 78 ? 20.272 -15.106 18.250 1.00 63.78 78 THR A C 1
ATOM 573 O O . THR A 1 78 ? 19.948 -14.101 18.881 1.00 63.78 78 THR A O 1
ATOM 576 N N . ASN A 1 79 ? 19.899 -16.334 18.620 1.00 59.50 79 ASN A N 1
ATOM 577 C CA . ASN A 1 79 ? 19.291 -16.610 19.920 1.00 59.50 79 ASN A CA 1
ATOM 578 C C . ASN A 1 79 ? 20.259 -16.137 21.014 1.00 59.50 79 ASN A C 1
ATOM 580 O O . ASN A 1 79 ? 21.416 -16.566 21.036 1.00 59.50 79 ASN A O 1
ATOM 584 N N . ARG A 1 80 ? 19.797 -15.238 21.884 1.00 50.50 80 ARG A N 1
ATOM 585 C CA . ARG A 1 80 ? 20.509 -14.814 23.089 1.00 50.50 80 ARG A CA 1
ATOM 586 C C . ARG A 1 80 ? 19.708 -15.208 24.313 1.00 50.50 80 ARG A C 1
ATOM 588 O O . ARG A 1 80 ? 18.475 -15.016 24.265 1.00 50.50 80 ARG A O 1
#

Sequence (80 aa):
MTENTEPTTDDAETLGEMSHTNPYTGRVFGDTQTYSRGKTVAADGGTADAADAETLADVRHTPPEGSEGAQRAYDRGTNR

Foldseek 3Di:
DDPPPDQDPVNDDDPVRDDQADPVPRDHVVSDCPDDDPPDDDDPPDDPPDPDPDDPVNDPPDDPPPDPPPCVVVPPDDDD

pLDDT: mean 72.31, std 10.85, range [36.41, 91.19]

Radius of gyration: 25.16 Å; chains: 1; bounding box: 49×38×70 Å

Organism: Natronomonas pharaonis (strain ATCC 35678 / DSM 2160 / CIP 103997 / JCM 8858 / NBRC 14720 / NCIMB 2260 / Gabara) (NCBI:txid348780)

InterPro domains:
  IPR058742 Protein of unknown function DUF7989 [PF25951] (8-79)

Secondary structure (DSSP, 8-state):
-----PPPGGGSPPTTTS--B-TTT-PBTTSS---PPP------------SS---TTTS--SPPTT--TGGGGT------